Protein AF-A0A535QKM3-F1 (afdb_monomer_lite)

Sequence (111 aa):
MKFLFKGTVALVLGVVLLSTISASAATVNRQSNSRTSTTTTPINHLVVIFDENVSFDHYFGTYPFAQNPPGEPHFNASRNTPSVNGLNTALLMANPNLANPKRLDRSQALT

Foldseek 3Di:
DDDDDDDDDDDDDDPPPPPPPPPPPPPPPPPVPPPPPDDPDPDRDDDDDDDDDDDCQRVDQPPPDDPPDPPDDDGDDDPPDDDDPHQDPCQQPPNPDPDGDDDDDPVRDDD

pLDDT: mean 79.98, std 21.95, range [35.38, 98.31]

Radius of gyration: 39.58 Å; chains: 1; bounding box: 82×85×74 Å

Secondary structure (DSSP, 8-state):
---------------------------------------SSS----PPP---S--HHHHHTTTT-----TTSPP----TTPPP-S---HHHHHS-SSSS---PPPTT----

Structure (mmCIF, N/CA/C/O backbone):
data_AF-A0A535QKM3-F1
#
_entry.id   AF-A0A535QKM3-F1
#
loop_
_atom_site.group_PDB
_atom_site.id
_atom_site.type_symbol
_atom_site.label_atom_id
_atom_site.label_alt_id
_atom_site.label_comp_id
_atom_site.label_asym_id
_atom_site.label_entity_id
_atom_site.label_seq_id
_atom_site.pdbx_PDB_ins_code
_atom_site.Cartn_x
_atom_site.Cartn_y
_atom_site.Cartn_z
_atom_site.occupancy
_atom_site.B_iso_or_equiv
_atom_site.auth_seq_id
_atom_site.auth_comp_id
_atom_site.auth_asym_id
_atom_site.auth_atom_id
_atom_site.pdbx_PDB_model_num
ATOM 1 N N . MET A 1 1 ? -64.090 -76.687 51.677 1.00 41.00 1 MET A N 1
ATOM 2 C CA . MET A 1 1 ? -62.814 -77.322 51.278 1.00 41.00 1 MET A CA 1
ATOM 3 C C . MET A 1 1 ? -61.706 -76.300 51.551 1.00 41.00 1 MET A C 1
ATOM 5 O O . MET A 1 1 ? -61.497 -75.428 50.732 1.00 41.00 1 MET A O 1
ATOM 9 N N . LYS A 1 2 ? -61.248 -76.077 52.791 1.00 38.12 2 LYS A N 1
ATOM 10 C CA . LYS A 1 2 ? -60.189 -76.810 53.518 1.00 38.12 2 LYS A CA 1
ATOM 11 C C . LYS A 1 2 ? -59.067 -77.324 52.610 1.00 38.12 2 LYS A C 1
ATOM 13 O O . LYS A 1 2 ? -59.138 -78.475 52.213 1.00 38.12 2 LYS A O 1
ATOM 18 N N . PHE A 1 3 ? -58.036 -76.506 52.393 1.00 39.12 3 PHE A N 1
ATOM 19 C CA . PHE A 1 3 ? -56.657 -76.988 52.317 1.00 39.12 3 PHE A CA 1
ATOM 20 C C . PHE A 1 3 ? -55.729 -76.032 53.068 1.00 39.12 3 PHE A C 1
ATOM 22 O O . PHE A 1 3 ? -55.694 -74.829 52.838 1.00 39.12 3 PHE A O 1
ATOM 29 N N . LEU A 1 4 ? -55.062 -76.635 54.041 1.00 46.50 4 LEU A N 1
ATOM 30 C CA . LEU A 1 4 ? -54.121 -76.104 55.003 1.00 46.50 4 LEU A CA 1
ATOM 31 C C . LEU A 1 4 ? -52.754 -76.629 54.560 1.00 46.50 4 LEU A C 1
ATOM 33 O O . LEU A 1 4 ? -52.591 -77.844 54.527 1.00 46.50 4 LEU A O 1
ATOM 37 N N . PHE A 1 5 ? -51.783 -75.765 54.273 1.00 41.16 5 PHE A N 1
ATOM 38 C CA . PHE A 1 5 ? -50.370 -76.147 54.299 1.00 41.16 5 PHE A CA 1
ATOM 39 C C . PHE A 1 5 ? -49.549 -75.011 54.908 1.00 41.16 5 PHE A C 1
ATOM 41 O O . PHE A 1 5 ? -49.421 -73.926 54.350 1.00 41.16 5 PHE A O 1
ATOM 48 N N . LYS A 1 6 ? -49.041 -75.283 56.112 1.00 38.16 6 LYS A N 1
ATOM 49 C CA . LYS A 1 6 ? -47.979 -74.527 56.773 1.00 38.16 6 LYS A CA 1
ATOM 50 C C . LYS A 1 6 ? -46.656 -74.913 56.109 1.00 38.16 6 LYS A C 1
ATOM 52 O O . LYS A 1 6 ? -46.394 -76.102 55.953 1.00 38.16 6 LYS A O 1
ATOM 57 N N . GLY A 1 7 ? -45.827 -73.928 55.787 1.00 35.38 7 GLY A N 1
ATOM 58 C CA . GLY A 1 7 ? -44.462 -74.136 55.311 1.00 35.38 7 GLY A CA 1
ATOM 59 C C . GLY A 1 7 ? -43.624 -72.887 55.554 1.00 35.38 7 GLY A C 1
ATOM 60 O O . GLY A 1 7 ? -43.561 -72.005 54.709 1.00 35.38 7 GLY A O 1
ATOM 61 N N . THR A 1 8 ? -43.037 -72.786 56.743 1.00 45.03 8 THR A N 1
ATOM 62 C CA . THR A 1 8 ? -41.884 -71.918 57.027 1.00 45.03 8 THR A CA 1
ATOM 63 C C . THR A 1 8 ? -40.602 -72.607 56.535 1.00 45.03 8 THR A C 1
ATOM 65 O O . THR A 1 8 ? -40.618 -73.831 56.430 1.00 45.03 8 THR A O 1
ATOM 68 N N . VAL A 1 9 ? -39.515 -71.828 56.343 1.00 38.41 9 VAL A N 1
ATOM 69 C CA . VAL A 1 9 ? -38.105 -72.159 55.951 1.00 38.41 9 VAL A CA 1
ATOM 70 C C . VAL A 1 9 ? -37.808 -71.596 54.542 1.00 38.41 9 VAL A C 1
ATOM 72 O O . VAL A 1 9 ? -38.537 -71.898 53.613 1.00 38.41 9 VAL A O 1
ATOM 75 N N . ALA A 1 10 ? -36.794 -70.772 54.256 1.00 39.00 10 ALA A N 1
ATOM 76 C CA . ALA A 1 10 ? -35.735 -70.154 55.044 1.00 39.00 10 ALA A CA 1
ATOM 77 C C . ALA A 1 10 ? -35.202 -68.886 54.338 1.00 39.00 10 ALA A C 1
ATOM 79 O O . ALA A 1 10 ? -35.198 -68.774 53.117 1.00 39.00 10 ALA A O 1
ATOM 80 N N . LEU A 1 11 ? -34.744 -67.964 55.183 1.00 39.84 11 LEU A N 1
ATOM 81 C CA . LEU A 1 11 ? -33.669 -66.981 55.038 1.00 39.84 11 LEU A CA 1
ATOM 82 C C . LEU A 1 11 ? -32.816 -67.034 53.748 1.00 39.84 11 LEU A C 1
ATOM 84 O O . LEU A 1 11 ? -31.987 -67.925 53.594 1.00 39.84 11 LEU A O 1
ATOM 88 N N . VAL A 1 12 ? -32.886 -65.976 52.932 1.00 45.94 12 VAL A N 1
ATOM 89 C CA . VAL A 1 12 ? -31.714 -65.450 52.212 1.00 45.94 12 VAL A CA 1
ATOM 90 C C . VAL A 1 12 ? -31.688 -63.934 52.389 1.00 45.94 12 VAL A C 1
ATOM 92 O O . VAL A 1 12 ? -32.613 -63.222 52.001 1.00 45.94 12 VAL A O 1
ATOM 95 N N . LEU A 1 13 ? -30.623 -63.469 53.039 1.00 45.94 13 LEU A N 1
ATOM 96 C CA . LEU A 1 13 ? -30.266 -62.068 53.199 1.00 45.94 13 LEU A CA 1
ATOM 97 C C . LEU A 1 13 ? -30.101 -61.401 51.830 1.00 45.94 13 LEU A C 1
ATOM 99 O O . LEU A 1 13 ? -29.250 -61.795 51.040 1.00 45.94 13 LEU A O 1
ATOM 103 N N . GLY A 1 14 ? -30.863 -60.341 51.598 1.00 37.88 14 GLY A N 1
ATOM 104 C CA . GLY A 1 14 ? -30.664 -59.424 50.484 1.00 37.88 14 GLY A CA 1
ATOM 105 C C . GLY A 1 14 ? -30.993 -58.021 50.952 1.00 37.88 14 GLY A C 1
ATOM 106 O O . GLY A 1 14 ? -32.076 -57.513 50.685 1.00 37.88 14 GLY A O 1
ATOM 107 N N . VAL A 1 15 ? -30.088 -57.421 51.727 1.00 46.19 15 VAL A N 1
ATOM 108 C CA . VAL A 1 15 ? -30.164 -56.009 52.111 1.00 46.19 15 VAL A CA 1
ATOM 109 C C . VAL A 1 15 ? -30.016 -55.187 50.830 1.00 46.19 15 VAL A C 1
ATOM 111 O O . VAL A 1 15 ? -28.907 -54.920 50.378 1.00 46.19 15 VAL A O 1
ATOM 114 N N . VAL A 1 16 ? -31.133 -54.804 50.215 1.00 44.22 16 VAL A N 1
ATOM 115 C CA . VAL A 1 16 ? -31.128 -53.778 49.171 1.00 44.22 16 VAL A CA 1
ATOM 116 C C . VAL A 1 16 ? -31.096 -52.439 49.895 1.00 44.22 16 VAL A C 1
ATOM 118 O O . VAL A 1 16 ? -32.119 -51.914 50.331 1.00 44.22 16 VAL A O 1
ATOM 121 N N . LEU A 1 17 ? -29.878 -51.937 50.102 1.00 46.19 17 LEU A N 1
ATOM 122 C CA . LEU A 1 17 ? -29.621 -50.585 50.580 1.00 46.19 17 LEU A CA 1
ATOM 123 C C . LEU A 1 17 ? -30.276 -49.596 49.611 1.00 46.19 17 LEU A C 1
ATOM 125 O O . LEU A 1 17 ? -29.844 -49.435 48.472 1.00 46.19 17 LEU A O 1
ATOM 129 N N . LEU A 1 18 ? -31.333 -48.947 50.087 1.00 47.31 18 LEU A N 1
ATOM 130 C CA . LEU A 1 18 ? -31.994 -47.826 49.442 1.00 47.31 18 LEU A CA 1
ATOM 131 C C . LEU A 1 18 ? -31.032 -46.625 49.455 1.00 47.31 18 LEU A C 1
ATOM 133 O O . LEU A 1 18 ? -30.993 -45.854 50.410 1.00 47.31 18 LEU A O 1
ATOM 137 N N . SER A 1 19 ? -30.203 -46.487 48.422 1.00 52.62 19 SER A N 1
ATOM 138 C CA . SER A 1 19 ? -29.322 -45.334 48.239 1.00 52.62 19 SER A CA 1
ATOM 139 C C . SER A 1 19 ? -30.122 -44.151 47.692 1.00 52.62 19 SER A C 1
ATOM 141 O O . SER A 1 19 ? -30.195 -43.905 46.491 1.00 52.62 19 SER A O 1
ATOM 143 N N . THR A 1 20 ? -30.738 -43.383 48.590 1.00 53.28 20 THR A N 1
ATOM 144 C CA . THR A 1 20 ? -31.241 -42.044 48.268 1.00 53.28 20 THR A CA 1
ATOM 145 C C . THR A 1 20 ? -30.048 -41.133 47.977 1.00 53.28 20 THR A C 1
ATOM 147 O O . THR A 1 20 ? -29.402 -40.624 48.893 1.00 53.28 20 THR A O 1
ATOM 150 N N . ILE A 1 21 ? -29.722 -40.946 46.698 1.00 57.34 21 ILE A N 1
ATOM 151 C CA . ILE A 1 21 ? -28.751 -39.940 46.263 1.00 57.34 21 ILE A CA 1
ATOM 152 C C . ILE A 1 21 ? -29.426 -38.575 46.432 1.00 57.34 21 ILE A C 1
ATOM 154 O O . ILE A 1 21 ? -30.186 -38.135 45.572 1.00 57.34 21 ILE A O 1
ATOM 158 N N . SER A 1 22 ? -29.173 -37.906 47.556 1.00 56.28 22 SER A N 1
ATOM 159 C CA . SER A 1 22 ? -29.442 -36.473 47.677 1.00 56.28 22 SER A CA 1
ATOM 160 C C . SER A 1 22 ? -28.522 -35.742 46.705 1.00 56.28 22 SER A C 1
ATOM 162 O O . SER A 1 22 ? -27.327 -35.595 46.953 1.00 56.28 22 SER A O 1
ATOM 164 N N . ALA A 1 23 ? -29.070 -35.317 45.570 1.00 57.19 23 ALA A N 1
ATOM 165 C CA . ALA A 1 23 ? -28.382 -34.428 44.652 1.00 57.19 23 ALA A CA 1
ATOM 166 C C . ALA A 1 23 ? -28.271 -33.045 45.306 1.00 57.19 23 ALA A C 1
ATOM 168 O O . ALA A 1 23 ? -29.224 -32.267 45.327 1.00 57.19 23 ALA A O 1
ATOM 169 N N . SER A 1 24 ? -27.104 -32.738 45.865 1.00 62.03 24 SER A N 1
ATOM 170 C CA . SER A 1 24 ? -26.749 -31.382 46.269 1.00 62.03 24 SER A CA 1
ATOM 171 C C . SER A 1 24 ? -26.678 -30.523 45.008 1.00 62.03 24 SER A C 1
ATOM 173 O O . SER A 1 24 ? -25.706 -30.596 44.256 1.00 62.03 24 SER A O 1
ATOM 175 N N . ALA A 1 25 ? -27.708 -29.723 44.739 1.00 62.03 25 ALA A N 1
ATOM 176 C CA . ALA A 1 25 ? -27.619 -28.684 43.726 1.00 62.03 25 ALA A CA 1
ATOM 177 C C . ALA A 1 25 ? -26.566 -27.669 44.194 1.00 62.03 25 ALA A C 1
ATOM 179 O O . ALA A 1 25 ? -26.815 -26.859 45.086 1.00 62.03 25 ALA A O 1
ATOM 180 N N . ALA A 1 26 ? -25.358 -27.744 43.636 1.00 63.03 26 ALA A N 1
ATOM 181 C CA . ALA A 1 26 ? -24.357 -26.711 43.828 1.00 63.03 26 ALA A CA 1
ATOM 182 C C . ALA A 1 26 ? -24.867 -25.437 43.144 1.00 63.03 26 ALA A C 1
ATOM 184 O O . ALA A 1 26 ? -24.838 -25.317 41.918 1.00 63.03 26 ALA A O 1
ATOM 185 N N . THR A 1 27 ? -25.374 -24.491 43.932 1.00 59.19 27 THR A N 1
ATOM 186 C CA . THR A 1 27 ? -25.693 -23.146 43.456 1.00 59.19 27 THR A CA 1
ATOM 187 C C . THR A 1 27 ? -24.391 -22.489 43.015 1.00 59.19 27 THR A C 1
ATOM 189 O O . THR A 1 27 ? -23.620 -21.988 43.831 1.00 59.19 27 THR A O 1
ATOM 192 N N . VAL A 1 28 ? -24.112 -22.516 41.712 1.00 64.00 28 VAL A N 1
ATOM 193 C CA . VAL A 1 28 ? -23.028 -21.731 41.124 1.00 64.00 28 VAL A CA 1
ATOM 194 C C . VAL A 1 28 ? -23.414 -20.267 41.296 1.00 64.00 28 VAL A C 1
ATOM 196 O O . VAL A 1 28 ? -24.257 -19.749 40.563 1.00 64.00 28 VAL A O 1
ATOM 199 N N . ASN A 1 29 ? -22.811 -19.597 42.278 1.00 60.34 29 ASN A N 1
ATOM 200 C CA . ASN A 1 29 ? -22.872 -18.149 42.388 1.00 60.34 29 ASN A CA 1
ATOM 201 C C . ASN A 1 29 ? -22.112 -17.575 41.187 1.00 60.34 29 ASN A C 1
ATOM 203 O O . ASN A 1 29 ? -20.896 -17.381 41.231 1.00 60.34 29 ASN A O 1
ATOM 207 N N . ARG A 1 30 ? -22.815 -17.365 40.069 1.00 58.84 30 ARG A N 1
ATOM 208 C CA . ARG A 1 30 ? -22.314 -16.528 38.983 1.00 58.84 30 ARG A CA 1
ATOM 209 C C . ARG A 1 30 ? -22.271 -15.121 39.545 1.00 58.84 30 ARG A C 1
ATOM 211 O O . ARG A 1 30 ? -23.236 -14.373 39.422 1.00 58.84 30 ARG A O 1
ATOM 218 N N . GLN A 1 31 ? -21.153 -14.785 40.181 1.00 55.41 31 GLN A N 1
ATOM 219 C CA . GLN A 1 31 ? -20.763 -13.412 40.428 1.00 55.41 31 GLN A CA 1
ATOM 220 C C . GLN A 1 31 ? -20.760 -12.753 39.049 1.00 55.41 31 GLN A C 1
ATOM 222 O O . GLN A 1 31 ? -19.801 -12.889 38.288 1.00 55.41 31 GLN A O 1
ATOM 227 N N . SER A 1 32 ? -21.886 -12.137 38.680 1.00 56.38 32 SER A N 1
ATOM 228 C CA . SER A 1 32 ? -21.987 -11.292 37.504 1.00 56.38 32 SER A CA 1
ATOM 229 C C . SER A 1 32 ? -21.095 -10.111 37.807 1.00 56.38 32 SER A C 1
ATOM 231 O O . SER A 1 32 ? -21.489 -9.110 38.400 1.00 56.38 32 SER A O 1
ATOM 233 N N . ASN A 1 33 ? -19.826 -10.291 37.484 1.00 55.84 33 ASN A N 1
ATOM 234 C CA . ASN A 1 33 ? -18.817 -9.273 37.540 1.00 55.84 33 ASN A CA 1
ATOM 235 C C . ASN A 1 33 ? -19.050 -8.389 36.316 1.00 55.84 33 ASN A C 1
ATOM 237 O O . ASN A 1 33 ? -18.225 -8.322 35.411 1.00 55.84 33 ASN A O 1
ATOM 241 N N . SER A 1 34 ? -20.222 -7.753 36.271 1.00 59.97 34 SER A N 1
ATOM 242 C CA . SER A 1 34 ? -20.543 -6.671 35.356 1.00 59.97 34 SER A CA 1
ATOM 243 C C . SER A 1 34 ? -19.739 -5.451 35.795 1.00 59.97 34 SER A C 1
ATOM 245 O O . SER A 1 34 ? -20.278 -4.427 36.206 1.00 59.97 34 SER A O 1
ATOM 247 N N . ARG A 1 35 ? -18.410 -5.565 35.737 1.00 62.28 35 ARG A N 1
ATOM 248 C CA . ARG A 1 35 ? -17.555 -4.399 35.606 1.00 62.28 35 ARG A CA 1
ATOM 249 C C . ARG A 1 35 ? -17.746 -3.956 34.169 1.00 62.28 35 ARG A C 1
ATOM 251 O O . ARG A 1 35 ? -17.029 -4.401 33.281 1.00 62.28 35 ARG A O 1
ATOM 258 N N . THR A 1 36 ? -18.755 -3.130 33.934 1.00 65.44 36 THR A N 1
ATOM 259 C CA . THR A 1 36 ? -18.764 -2.266 32.760 1.00 65.44 36 THR A CA 1
ATOM 260 C C . THR A 1 36 ? -17.510 -1.410 32.867 1.00 65.44 36 THR A C 1
ATOM 262 O O . THR A 1 36 ? -17.481 -0.435 33.618 1.00 65.44 36 THR A O 1
ATOM 265 N N . SER A 1 37 ? -16.426 -1.838 32.219 1.00 71.44 37 SER A N 1
ATOM 266 C CA . SER A 1 37 ? -15.228 -1.021 32.094 1.00 71.44 37 SER A CA 1
ATOM 267 C C . SER A 1 37 ? -15.616 0.191 31.265 1.00 71.44 37 SER A C 1
ATOM 269 O O . SER A 1 37 ? -15.969 0.052 30.097 1.00 71.44 37 SER A O 1
ATOM 271 N N . THR A 1 38 ? -15.602 1.372 31.868 1.00 88.50 38 THR A N 1
ATOM 272 C CA . THR A 1 38 ? -15.838 2.611 31.133 1.00 88.50 38 THR A CA 1
ATOM 273 C C . THR A 1 38 ? -14.652 2.850 30.207 1.00 88.50 38 THR A C 1
ATOM 275 O O . THR A 1 38 ? -13.524 3.007 30.673 1.00 88.50 38 THR A O 1
ATOM 278 N N . THR A 1 39 ? -14.893 2.849 28.902 1.00 94.62 39 THR A N 1
ATOM 279 C CA . THR A 1 39 ? -13.889 3.123 27.873 1.00 94.62 39 THR A CA 1
ATOM 280 C C . THR A 1 39 ? -13.964 4.588 27.444 1.00 94.62 39 THR A C 1
ATOM 282 O O . THR A 1 39 ? -15.042 5.178 27.407 1.00 94.62 39 THR A O 1
ATOM 285 N N . THR A 1 40 ? -12.825 5.199 27.099 1.00 96.25 40 THR A N 1
ATOM 286 C CA . THR A 1 40 ? -12.788 6.585 26.580 1.00 96.25 40 THR A CA 1
ATOM 287 C C . THR A 1 40 ? -13.501 6.715 25.232 1.00 96.25 40 THR A C 1
ATOM 289 O O . THR A 1 40 ? -14.005 7.777 24.883 1.00 96.25 40 THR A O 1
ATOM 292 N N . THR A 1 41 ? -13.546 5.626 24.465 1.00 95.19 41 THR A N 1
ATOM 293 C CA . THR A 1 41 ? -14.298 5.527 23.210 1.00 95.19 41 THR A CA 1
ATOM 294 C C . THR A 1 41 ? -15.461 4.547 23.380 1.00 95.19 41 THR A C 1
ATOM 296 O O . THR A 1 41 ? -15.441 3.749 24.314 1.00 95.19 41 THR A O 1
ATOM 299 N N . PRO A 1 42 ? -16.446 4.508 22.469 1.00 95.69 42 PRO A N 1
ATOM 300 C CA . PRO A 1 42 ? -17.492 3.479 22.488 1.00 95.69 42 PRO A CA 1
ATOM 301 C C . PRO A 1 42 ? -17.001 2.029 22.263 1.00 95.69 42 PRO A C 1
ATOM 303 O O . PRO A 1 42 ? -17.802 1.096 22.323 1.00 95.69 42 PRO A O 1
ATOM 306 N N . ILE A 1 43 ? -15.711 1.815 21.967 1.00 94.81 43 ILE A N 1
ATOM 307 C CA . ILE A 1 43 ? -15.140 0.492 21.677 1.00 94.81 43 ILE A CA 1
ATOM 308 C C . ILE A 1 43 ? -14.870 -0.250 22.993 1.00 94.81 43 ILE A C 1
ATOM 310 O O . ILE A 1 43 ? -13.964 0.117 23.734 1.00 94.81 43 ILE A O 1
ATOM 314 N N . ASN A 1 44 ? -15.630 -1.322 23.249 1.00 93.69 44 ASN A N 1
ATOM 315 C CA . ASN A 1 44 ? -15.532 -2.133 24.473 1.00 93.69 44 ASN A CA 1
ATOM 316 C C . ASN A 1 44 ? -14.595 -3.348 24.338 1.00 93.69 44 ASN A C 1
ATOM 318 O O . ASN A 1 44 ? -14.036 -3.820 25.327 1.00 93.69 44 ASN A O 1
ATOM 322 N N . HIS A 1 45 ? -14.423 -3.866 23.119 1.00 94.50 45 HIS A N 1
ATOM 323 C CA . HIS A 1 45 ? -13.606 -5.045 22.833 1.00 94.50 45 HIS A CA 1
ATOM 324 C C . HIS A 1 45 ? -12.749 -4.774 21.599 1.00 94.50 45 HIS A C 1
ATOM 326 O O . HIS A 1 45 ? -13.278 -4.434 20.542 1.00 94.50 45 HIS A O 1
ATOM 332 N N . LEU A 1 46 ? -11.435 -4.931 21.736 1.00 94.75 46 LEU A N 1
ATOM 333 C CA . LEU A 1 46 ? -10.479 -4.809 20.641 1.00 94.75 46 LEU A CA 1
ATOM 334 C C . LEU A 1 46 ? -9.883 -6.187 20.358 1.00 94.75 46 LEU A C 1
ATOM 336 O O . LEU A 1 46 ? -9.297 -6.800 21.248 1.00 94.75 46 LEU A O 1
ATOM 340 N N . VAL A 1 47 ? -10.023 -6.655 19.118 1.00 97.50 47 VAL A N 1
ATOM 341 C CA . VAL A 1 47 ? -9.315 -7.837 18.615 1.00 97.50 47 VAL A CA 1
ATOM 342 C C . VAL A 1 47 ? -8.168 -7.341 17.747 1.00 97.50 47 VAL A C 1
ATOM 344 O O . VAL A 1 47 ? -8.399 -6.648 16.759 1.00 97.50 47 VAL A O 1
ATOM 347 N N . VAL A 1 48 ? -6.938 -7.674 18.127 1.00 96.88 48 VAL A N 1
ATOM 348 C CA . VAL A 1 48 ? -5.739 -7.325 17.358 1.00 96.88 48 VAL A CA 1
ATOM 349 C C . VAL A 1 48 ? -5.325 -8.543 16.543 1.00 96.88 48 VAL A C 1
ATOM 351 O O . VAL A 1 48 ? -5.007 -9.584 17.112 1.00 96.88 48 VAL A O 1
ATOM 354 N N . ILE A 1 49 ? -5.343 -8.407 15.217 1.00 96.12 49 ILE A N 1
ATOM 355 C CA . ILE A 1 49 ? -4.773 -9.387 14.288 1.00 96.12 49 ILE A CA 1
ATOM 356 C C . ILE A 1 49 ? -3.374 -8.890 13.942 1.00 96.12 49 ILE A C 1
ATOM 358 O O . ILE A 1 49 ? -3.229 -7.780 13.429 1.00 96.12 49 ILE A O 1
ATOM 362 N N . PHE A 1 50 ? -2.361 -9.681 14.277 1.00 94.88 50 PHE A N 1
ATOM 363 C CA . PHE A 1 50 ? -0.964 -9.325 14.068 1.00 94.88 50 PHE A CA 1
ATOM 364 C C . PHE A 1 50 ? -0.402 -10.158 12.919 1.00 94.88 50 PHE A C 1
ATOM 366 O O . PHE A 1 50 ? -0.244 -11.367 13.061 1.00 94.88 50 PHE A O 1
ATOM 373 N N . ASP A 1 51 ? -0.184 -9.503 11.782 1.00 91.88 51 ASP A N 1
ATOM 374 C CA . ASP A 1 51 ? 0.444 -10.091 10.599 1.00 91.88 51 ASP A CA 1
ATOM 375 C C . ASP A 1 51 ? 1.940 -9.751 10.589 1.00 91.88 51 ASP A C 1
ATOM 377 O O . ASP A 1 51 ? 2.360 -8.744 11.170 1.00 91.88 51 ASP A O 1
ATOM 381 N N . GLU A 1 52 ? 2.748 -10.588 9.951 1.00 92.62 52 GLU A N 1
ATOM 382 C CA . GLU A 1 52 ? 4.203 -10.542 10.072 1.00 92.62 52 GLU A CA 1
ATOM 383 C C . GLU A 1 52 ? 4.885 -10.248 8.730 1.00 92.62 52 GLU A C 1
ATOM 385 O O . GLU A 1 52 ? 4.418 -10.624 7.661 1.00 92.62 52 GLU A O 1
ATOM 390 N N . ASN A 1 53 ? 6.033 -9.567 8.791 1.00 92.50 53 ASN A N 1
ATOM 391 C CA . ASN A 1 53 ? 7.015 -9.471 7.701 1.00 92.50 53 ASN A CA 1
ATOM 392 C C . ASN A 1 53 ? 6.561 -8.859 6.354 1.00 92.50 53 ASN A C 1
ATOM 394 O O . ASN A 1 53 ? 7.304 -8.957 5.377 1.00 92.50 53 ASN A O 1
ATOM 398 N N . VAL A 1 54 ? 5.431 -8.147 6.285 1.00 92.50 54 VAL A N 1
ATOM 399 C CA . VAL A 1 54 ? 4.975 -7.472 5.053 1.00 92.50 54 VAL A CA 1
ATOM 400 C C . VAL A 1 54 ? 4.928 -5.951 5.221 1.00 92.50 54 VAL A C 1
ATOM 402 O O . VAL A 1 54 ? 4.327 -5.421 6.153 1.00 92.50 54 VAL A O 1
ATOM 405 N N . SER A 1 55 ? 5.572 -5.219 4.305 1.00 94.56 55 SER A N 1
ATOM 406 C CA . SER A 1 55 ? 5.530 -3.752 4.288 1.00 94.56 55 SER A CA 1
ATOM 407 C C . SER A 1 55 ? 4.226 -3.225 3.682 1.00 94.56 55 SER A C 1
ATOM 409 O O . SER A 1 55 ? 3.564 -3.903 2.895 1.00 94.56 55 SER A O 1
ATOM 411 N N . PHE A 1 56 ? 3.886 -1.968 3.981 1.00 97.19 56 PHE A N 1
ATOM 412 C CA . PHE A 1 56 ? 2.699 -1.325 3.411 1.00 97.19 56 PHE A CA 1
ATOM 413 C C . PHE A 1 56 ? 2.696 -1.348 1.875 1.00 97.19 56 PHE A C 1
ATOM 415 O O . PHE A 1 56 ? 1.703 -1.755 1.279 1.00 97.19 56 PHE A O 1
ATOM 422 N N . ASP A 1 57 ? 3.805 -0.974 1.227 1.00 96.75 57 ASP A N 1
ATOM 423 C CA . ASP A 1 57 ? 3.884 -0.926 -0.239 1.00 96.75 57 ASP A CA 1
ATOM 424 C C . ASP A 1 57 ? 3.761 -2.306 -0.898 1.00 96.75 57 ASP A C 1
ATOM 426 O O . ASP A 1 57 ? 3.319 -2.394 -2.044 1.00 96.75 57 ASP A O 1
ATOM 430 N N . HIS A 1 58 ? 4.091 -3.388 -0.184 1.00 95.44 58 HIS A N 1
ATOM 431 C CA . HIS A 1 58 ? 3.917 -4.746 -0.698 1.00 95.44 58 HIS A CA 1
ATOM 432 C C . HIS A 1 58 ? 2.424 -5.078 -0.874 1.00 95.44 58 HIS A C 1
ATOM 434 O O . HIS A 1 58 ? 2.031 -5.563 -1.932 1.00 95.44 58 HIS A O 1
ATOM 440 N N . TYR A 1 59 ? 1.573 -4.778 0.113 1.00 95.12 59 TYR A N 1
ATOM 441 C CA . TYR A 1 59 ? 0.129 -5.056 0.025 1.00 95.12 59 TYR A CA 1
ATOM 442 C C . TYR A 1 59 ? -0.685 -3.941 -0.629 1.00 95.12 59 TYR A C 1
ATOM 444 O O . TYR A 1 59 ? -1.617 -4.217 -1.383 1.00 95.12 59 TYR A O 1
ATOM 452 N N . PHE A 1 60 ? -0.342 -2.685 -0.364 1.00 97.62 60 PHE A N 1
ATOM 453 C CA . PHE A 1 60 ? -1.165 -1.530 -0.715 1.00 97.62 60 PHE A CA 1
ATOM 454 C C . PHE A 1 60 ? -0.456 -0.522 -1.618 1.00 97.62 60 PHE A C 1
ATOM 456 O O . PHE A 1 60 ? -1.058 0.488 -1.970 1.00 97.62 60 PHE A O 1
ATOM 463 N N . GLY A 1 61 ? 0.776 -0.786 -2.064 1.00 97.56 61 GLY A N 1
ATOM 464 C CA . GLY A 1 61 ? 1.548 0.171 -2.863 1.00 97.56 61 GLY A CA 1
ATOM 465 C C . GLY A 1 61 ? 0.868 0.573 -4.174 1.00 97.56 61 GLY A C 1
ATOM 466 O O . GLY A 1 61 ? 1.010 1.708 -4.611 1.00 97.56 61 GLY A O 1
ATOM 467 N N . THR A 1 62 ? 0.083 -0.322 -4.780 1.00 97.25 62 THR A N 1
ATOM 468 C CA . THR A 1 62 ? -0.704 -0.029 -5.995 1.00 97.25 62 THR A CA 1
ATOM 469 C C . THR A 1 62 ? -2.191 0.193 -5.718 1.00 97.25 62 THR A C 1
ATOM 471 O O . THR A 1 62 ? -2.950 0.449 -6.651 1.00 97.25 62 THR A O 1
ATOM 474 N N . TYR A 1 63 ? -2.635 0.138 -4.457 1.00 97.69 63 TYR A N 1
ATOM 475 C CA . TYR A 1 63 ? -4.036 0.361 -4.107 1.00 97.69 63 TYR A CA 1
ATOM 476 C C . TYR A 1 63 ? -4.490 1.772 -4.539 1.00 97.69 63 TYR A C 1
ATOM 478 O O . TYR A 1 63 ? -3.771 2.744 -4.298 1.00 97.69 63 TYR A O 1
ATOM 486 N N . PRO A 1 64 ? -5.688 1.929 -5.138 1.00 97.38 64 PRO A N 1
ATOM 487 C CA . PRO A 1 64 ? -6.731 0.921 -5.352 1.00 97.38 64 PRO A CA 1
ATOM 488 C C . PRO A 1 64 ? -6.762 0.353 -6.788 1.00 97.38 64 PRO A C 1
ATOM 490 O O . PRO A 1 64 ? -7.827 0.017 -7.304 1.00 97.38 64 PRO A O 1
ATOM 493 N N . PHE A 1 65 ? -5.625 0.277 -7.476 1.00 96.88 65 PHE A N 1
ATOM 494 C CA . PHE A 1 65 ? -5.547 -0.177 -8.864 1.00 96.88 65 PHE A CA 1
ATOM 495 C C . PHE A 1 65 ? -5.058 -1.626 -8.947 1.00 96.88 65 PHE A C 1
ATOM 497 O O . PHE A 1 65 ? -3.969 -1.956 -8.489 1.00 96.88 65 PHE A O 1
ATOM 504 N N . ALA A 1 66 ? -5.854 -2.493 -9.574 1.00 96.81 66 ALA A N 1
ATOM 505 C CA . ALA A 1 66 ? -5.517 -3.896 -9.798 1.00 96.81 66 ALA A CA 1
ATOM 506 C C . ALA A 1 66 ? -5.431 -4.208 -11.298 1.00 96.81 66 ALA A C 1
ATOM 508 O O . ALA A 1 66 ? -6.206 -3.682 -12.095 1.00 96.81 66 ALA A O 1
ATOM 509 N N . GLN A 1 67 ? -4.510 -5.100 -11.680 1.00 96.00 67 GLN A N 1
ATOM 510 C CA . GLN A 1 67 ? -4.346 -5.517 -13.079 1.00 96.00 67 GLN A CA 1
ATOM 511 C C . GLN A 1 67 ? -5.525 -6.363 -13.593 1.00 96.00 67 GLN A C 1
ATOM 513 O O . GLN A 1 67 ? -5.797 -6.345 -14.789 1.00 96.00 67 GLN A O 1
ATOM 518 N N . ASN A 1 68 ? -6.220 -7.086 -12.706 1.00 96.81 68 ASN A N 1
ATOM 519 C CA . ASN A 1 68 ? -7.369 -7.943 -13.032 1.00 96.81 68 ASN A CA 1
ATOM 520 C C . ASN A 1 68 ? -7.128 -8.915 -14.212 1.00 96.81 68 ASN A C 1
ATOM 522 O O . ASN A 1 68 ? -7.912 -8.920 -15.166 1.00 96.81 68 ASN A O 1
ATOM 526 N N . PRO A 1 69 ? -6.044 -9.718 -14.199 1.00 95.56 69 PRO A N 1
ATOM 527 C CA . PRO A 1 69 ? -5.810 -10.686 -15.264 1.00 95.56 69 PRO A CA 1
ATOM 528 C C . PRO A 1 69 ? -6.896 -11.785 -15.270 1.00 95.56 69 PRO A C 1
ATOM 530 O O . PRO A 1 69 ? -7.498 -12.070 -14.232 1.00 95.56 69 PRO A O 1
ATOM 533 N N . PRO A 1 70 ? -7.157 -12.429 -16.421 1.00 95.62 70 PRO A N 1
ATOM 534 C CA . PRO A 1 70 ? -8.169 -13.479 -16.521 1.00 95.62 70 PRO A CA 1
ATOM 535 C C . PRO A 1 70 ? -7.919 -14.639 -15.548 1.00 95.62 70 PRO A C 1
ATOM 537 O O . PRO A 1 70 ? -6.796 -15.119 -15.423 1.00 95.62 70 PRO A O 1
ATOM 540 N N . GLY A 1 71 ? -8.980 -15.119 -14.894 1.00 94.50 71 GLY A N 1
ATOM 541 C CA . GLY A 1 71 ? -8.912 -16.250 -13.956 1.00 94.50 71 GLY A CA 1
ATOM 542 C C . GLY A 1 71 ? -8.498 -15.878 -12.527 1.00 94.50 71 GLY A C 1
ATOM 543 O O . GLY A 1 71 ? -8.522 -16.730 -11.644 1.00 94.50 71 GLY A O 1
ATOM 544 N N . GLU A 1 72 ? -8.177 -14.611 -12.271 1.00 95.25 72 GLU A N 1
ATOM 545 C CA . GLU A 1 72 ? -7.896 -14.084 -10.940 1.00 95.25 72 GLU A CA 1
ATOM 546 C C . GLU A 1 72 ? -9.100 -13.316 -10.365 1.00 95.25 72 GLU A C 1
ATOM 548 O O . GLU A 1 72 ? -9.815 -12.666 -11.123 1.00 95.25 72 GLU A O 1
ATOM 553 N N . PRO A 1 73 ? -9.331 -13.307 -9.035 1.00 96.44 73 PRO A N 1
ATOM 554 C CA . PRO A 1 73 ? -10.271 -12.380 -8.417 1.00 96.44 73 PRO A CA 1
ATOM 555 C C . PRO A 1 73 ? -10.066 -10.932 -8.867 1.00 96.44 73 PRO A C 1
ATOM 557 O O . PRO A 1 73 ? -8.967 -10.385 -8.743 1.00 96.44 73 PRO A O 1
ATOM 560 N N . HIS A 1 74 ? -11.147 -10.330 -9.360 1.00 97.19 74 HIS A N 1
ATOM 561 C CA . HIS A 1 74 ? -11.170 -8.954 -9.835 1.00 97.19 74 HIS A CA 1
ATOM 562 C C . HIS A 1 74 ? -11.383 -7.976 -8.678 1.00 97.19 74 HIS A C 1
ATOM 564 O O . HIS A 1 74 ? -12.203 -8.211 -7.790 1.00 97.19 74 HIS A O 1
ATOM 570 N N . PHE A 1 75 ? -10.711 -6.832 -8.752 1.00 97.94 75 PHE A N 1
ATOM 571 C CA . PHE A 1 75 ? -10.930 -5.693 -7.875 1.00 97.94 75 PHE A CA 1
ATOM 572 C C . PHE A 1 75 ? -11.218 -4.436 -8.697 1.00 97.94 75 PHE A C 1
ATOM 574 O O . PHE A 1 75 ? -10.465 -4.084 -9.605 1.00 97.94 75 PHE A O 1
ATOM 581 N N . ASN A 1 76 ? -12.303 -3.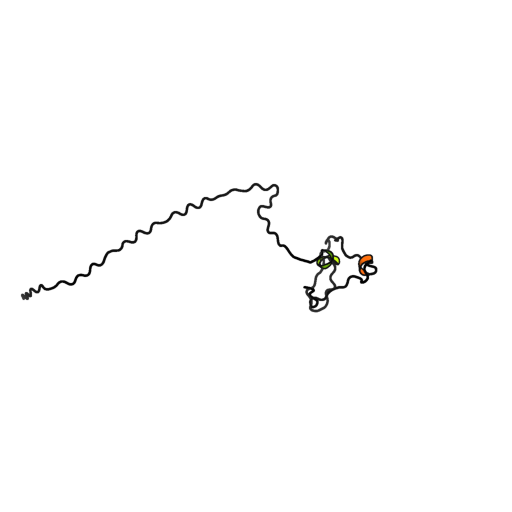744 -8.352 1.00 98.12 76 ASN A N 1
ATOM 582 C CA . ASN A 1 76 ? -12.645 -2.438 -8.904 1.00 98.12 76 ASN A CA 1
ATOM 583 C C . ASN A 1 76 ? -12.898 -1.469 -7.751 1.00 98.12 76 ASN A C 1
ATOM 585 O O . ASN A 1 76 ? -13.756 -1.715 -6.902 1.00 98.12 76 ASN A O 1
ATOM 589 N N . ALA A 1 77 ? -12.154 -0.366 -7.737 1.00 98.06 77 ALA A N 1
ATOM 590 C CA . ALA A 1 77 ? -12.317 0.676 -6.737 1.00 98.06 77 ALA A CA 1
ATOM 591 C C . ALA A 1 77 ? -13.708 1.326 -6.828 1.00 98.06 77 ALA A C 1
ATOM 593 O O . ALA A 1 77 ? -14.274 1.489 -7.911 1.00 98.06 77 ALA A O 1
ATOM 594 N N . SER A 1 78 ? -14.248 1.747 -5.685 1.00 98.31 78 SER A N 1
ATOM 595 C CA . SER A 1 78 ? -15.462 2.565 -5.655 1.00 98.31 78 SER A CA 1
ATOM 596 C C . SER A 1 78 ? -15.154 4.003 -6.088 1.00 98.31 78 SER A C 1
ATOM 598 O O . SER A 1 78 ? -14.027 4.476 -5.959 1.00 98.31 78 SER A O 1
ATOM 600 N N . ARG A 1 79 ? -16.171 4.738 -6.564 1.00 96.00 79 ARG A N 1
ATOM 601 C CA . ARG A 1 79 ? -16.018 6.083 -7.166 1.00 96.00 79 ARG A CA 1
ATOM 602 C C . ARG A 1 79 ? -15.276 7.106 -6.286 1.00 96.00 79 ARG A C 1
ATOM 604 O O . ARG A 1 79 ? -14.669 8.018 -6.826 1.00 96.00 79 ARG A O 1
ATOM 611 N N . ASN A 1 80 ? -15.305 6.945 -4.965 1.00 97.00 80 ASN A N 1
ATOM 612 C CA . ASN A 1 80 ? -14.698 7.871 -4.003 1.00 97.00 80 ASN A CA 1
ATOM 613 C C . ASN A 1 80 ? -13.633 7.192 -3.132 1.00 97.00 80 ASN A C 1
ATOM 615 O O . ASN A 1 80 ? -13.419 7.600 -1.991 1.00 97.00 80 ASN A O 1
ATOM 619 N N . THR A 1 81 ? -13.012 6.117 -3.624 1.00 97.88 81 THR A N 1
ATOM 620 C CA . THR A 1 81 ? -11.928 5.463 -2.894 1.00 97.88 81 THR A CA 1
ATOM 621 C C . THR A 1 81 ? -10.757 6.443 -2.717 1.00 97.88 81 THR A C 1
ATOM 623 O O . THR A 1 81 ? -10.247 6.947 -3.719 1.00 97.88 81 THR A O 1
ATOM 626 N N . PRO A 1 82 ? -10.319 6.727 -1.473 1.00 97.12 82 PRO A N 1
ATOM 627 C CA . PRO A 1 82 ? -9.186 7.614 -1.231 1.00 97.12 82 PRO A CA 1
ATOM 628 C C . PRO A 1 82 ? -7.879 7.053 -1.794 1.00 97.12 82 PRO A C 1
ATOM 630 O O . PRO A 1 82 ? -7.686 5.837 -1.859 1.00 97.12 82 PRO A O 1
ATOM 633 N N . SER A 1 83 ? -6.958 7.949 -2.143 1.00 95.44 83 SER A N 1
ATOM 634 C CA . SER A 1 83 ? -5.581 7.587 -2.479 1.00 95.44 83 SER A CA 1
ATOM 635 C C . SER A 1 83 ? -4.770 7.250 -1.227 1.00 95.44 83 SER A C 1
ATOM 637 O O . SER A 1 83 ? -5.012 7.805 -0.154 1.00 95.44 83 SER A O 1
ATOM 639 N N . VAL A 1 84 ? -3.749 6.414 -1.393 1.00 97.25 84 VAL A N 1
ATOM 640 C CA . VAL A 1 84 ? -2.740 6.128 -0.365 1.00 97.25 84 VAL A CA 1
ATOM 641 C C . VAL A 1 84 ? -1.403 6.763 -0.736 1.00 97.25 84 VAL A C 1
ATOM 643 O O . VAL A 1 84 ? -1.154 7.077 -1.900 1.00 97.25 84 VAL A O 1
ATOM 646 N N . ASN A 1 85 ? -0.522 6.931 0.248 1.00 97.94 85 ASN A N 1
ATOM 647 C CA . ASN A 1 85 ? 0.878 7.249 -0.013 1.00 97.94 85 ASN A CA 1
ATOM 648 C C . ASN A 1 85 ? 1.620 5.963 -0.411 1.00 97.94 85 ASN A C 1
ATOM 650 O O . ASN A 1 85 ? 2.199 5.308 0.450 1.00 97.94 85 ASN A O 1
ATOM 654 N N . GLY A 1 86 ? 1.505 5.577 -1.683 1.00 97.06 86 GLY A N 1
ATOM 655 C CA . GLY A 1 86 ? 2.070 4.336 -2.221 1.00 97.06 86 GLY A CA 1
ATOM 656 C C . GLY A 1 86 ? 3.012 4.545 -3.411 1.00 97.06 86 GLY A C 1
ATOM 657 O O . GLY A 1 86 ? 3.618 5.605 -3.595 1.00 97.06 86 GLY A O 1
ATOM 658 N N . LEU A 1 87 ? 3.100 3.525 -4.265 1.00 97.62 87 LEU A N 1
ATOM 659 C CA . LEU A 1 87 ? 3.961 3.477 -5.444 1.00 97.62 87 LEU A CA 1
ATOM 660 C C . LEU A 1 87 ? 3.385 4.321 -6.588 1.00 97.62 87 LEU 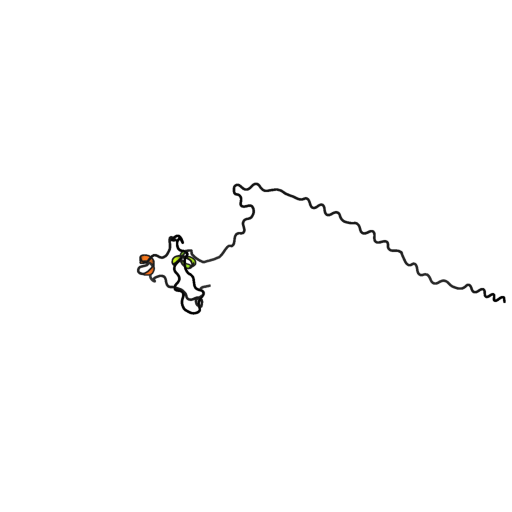A C 1
ATOM 662 O O . LEU A 1 87 ? 2.593 3.861 -7.410 1.00 97.62 87 LEU A O 1
ATOM 666 N N . ASN A 1 88 ? 3.820 5.577 -6.659 1.00 95.88 88 ASN A N 1
ATOM 667 C CA . ASN A 1 88 ? 3.534 6.454 -7.792 1.00 95.88 88 ASN A CA 1
ATOM 668 C C . ASN A 1 88 ? 4.365 6.083 -9.041 1.00 95.88 88 ASN A C 1
ATOM 670 O O . ASN A 1 88 ? 5.303 5.287 -8.984 1.00 95.88 88 ASN A O 1
ATOM 674 N N . THR A 1 89 ? 4.064 6.712 -10.182 1.00 95.88 89 THR A N 1
ATOM 675 C CA . THR A 1 89 ? 4.753 6.453 -11.459 1.00 95.88 89 THR A CA 1
ATOM 676 C C . THR A 1 89 ? 6.274 6.613 -11.379 1.00 95.88 89 THR A C 1
ATOM 678 O O . THR A 1 89 ? 6.996 5.826 -11.987 1.00 95.88 89 THR A O 1
ATOM 681 N N . ALA A 1 90 ? 6.777 7.596 -10.625 1.00 97.12 90 ALA A N 1
ATOM 682 C CA . ALA A 1 90 ? 8.217 7.803 -10.479 1.00 97.12 90 ALA A CA 1
ATOM 683 C C . ALA A 1 90 ? 8.870 6.639 -9.721 1.00 97.12 90 ALA A C 1
ATOM 685 O O . ALA A 1 90 ? 9.895 6.126 -10.155 1.00 97.12 90 ALA A O 1
ATOM 686 N N . LEU A 1 91 ? 8.243 6.162 -8.645 1.00 97.38 91 LEU A N 1
ATOM 687 C CA . LEU A 1 91 ? 8.733 5.018 -7.876 1.00 97.38 91 LEU A CA 1
ATOM 688 C C . LEU A 1 91 ? 8.595 3.688 -8.622 1.00 97.38 91 LEU A C 1
ATOM 690 O O . LEU A 1 91 ? 9.368 2.778 -8.348 1.00 97.38 91 LEU A O 1
ATOM 694 N N . LEU A 1 92 ? 7.641 3.565 -9.547 1.00 97.12 92 LEU A N 1
ATOM 695 C CA . LEU A 1 92 ? 7.483 2.374 -10.386 1.00 97.12 92 LEU A CA 1
ATOM 696 C C . LEU A 1 92 ? 8.513 2.309 -11.520 1.00 97.12 92 LEU A C 1
ATOM 69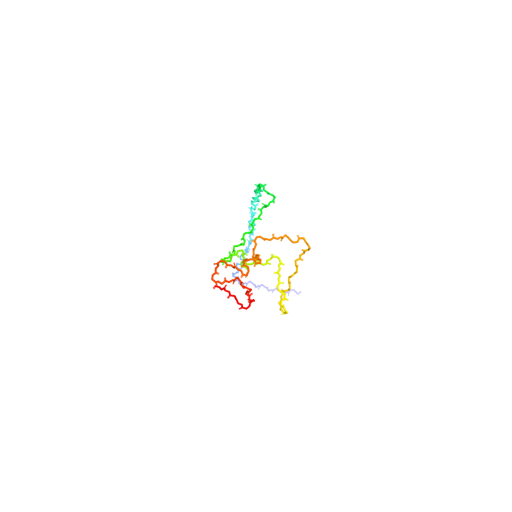8 O O . LEU A 1 92 ? 8.941 1.220 -11.889 1.00 97.12 92 LEU A O 1
ATOM 702 N N . MET A 1 93 ? 8.899 3.456 -12.086 1.00 97.12 93 MET A N 1
ATOM 703 C CA . MET A 1 93 ? 9.721 3.508 -13.303 1.00 97.12 93 MET A CA 1
ATOM 704 C C . MET A 1 93 ? 11.178 3.917 -13.056 1.00 97.12 93 MET A C 1
ATOM 706 O O . MET A 1 93 ? 12.051 3.571 -13.850 1.00 97.12 93 MET A O 1
ATOM 710 N N . ALA A 1 94 ? 11.450 4.644 -11.977 1.00 97.38 94 ALA A N 1
ATOM 711 C CA . ALA A 1 94 ? 12.756 5.208 -11.650 1.00 97.38 94 ALA A CA 1
ATOM 712 C C . ALA A 1 94 ? 12.992 5.180 -10.131 1.00 97.38 94 ALA A C 1
ATOM 714 O O . ALA A 1 94 ? 13.304 6.194 -9.503 1.00 97.38 94 ALA A O 1
ATOM 715 N N . ASN A 1 95 ? 12.793 4.010 -9.524 1.00 97.75 95 ASN A N 1
ATOM 716 C CA . ASN A 1 95 ? 13.081 3.804 -8.114 1.00 97.75 95 ASN A CA 1
ATOM 717 C C . ASN A 1 95 ? 14.587 3.986 -7.834 1.00 97.75 95 ASN A C 1
ATOM 719 O O . ASN A 1 95 ? 15.403 3.586 -8.661 1.00 97.75 95 ASN A O 1
ATOM 723 N N . PRO A 1 96 ? 14.987 4.532 -6.671 1.00 98.06 96 PRO A N 1
ATOM 724 C CA . PRO A 1 96 ? 16.403 4.690 -6.330 1.00 98.06 96 PRO A CA 1
ATOM 725 C C . PRO A 1 96 ? 17.137 3.368 -6.045 1.00 98.06 96 PRO A C 1
ATOM 727 O O . PRO A 1 96 ? 18.363 3.370 -5.957 1.00 98.06 96 PRO A O 1
ATOM 730 N N . ASN A 1 97 ? 16.426 2.250 -5.866 1.00 97.56 97 ASN A N 1
ATOM 731 C CA . ASN A 1 97 ? 17.057 0.941 -5.718 1.00 97.56 97 ASN A CA 1
ATOM 732 C C . ASN A 1 97 ? 17.515 0.380 -7.072 1.00 97.56 97 ASN A C 1
ATOM 734 O O . ASN A 1 97 ? 17.053 0.794 -8.130 1.00 97.56 97 ASN A O 1
ATOM 738 N N . LEU A 1 98 ? 18.383 -0.637 -7.031 1.00 97.44 98 LEU A N 1
ATOM 739 C CA . LEU A 1 98 ? 18.914 -1.288 -8.235 1.00 97.44 98 LEU A CA 1
ATOM 740 C C . LEU A 1 98 ? 17.822 -1.884 -9.145 1.00 97.44 98 LEU A C 1
ATOM 742 O O . LEU A 1 98 ? 18.031 -2.020 -10.349 1.00 97.44 98 LEU A O 1
ATOM 746 N N . ALA A 1 99 ? 16.672 -2.256 -8.578 1.00 96.94 99 ALA A N 1
ATOM 747 C CA . ALA A 1 99 ? 15.543 -2.811 -9.309 1.00 96.94 99 ALA A CA 1
ATOM 748 C C . ALA A 1 99 ? 14.252 -2.062 -8.967 1.00 96.94 99 ALA A C 1
ATOM 750 O O . ALA A 1 99 ? 13.962 -1.796 -7.799 1.00 96.94 99 ALA A O 1
ATOM 751 N N . ASN A 1 100 ? 13.455 -1.784 -9.998 1.00 97.81 100 ASN A N 1
ATOM 752 C CA . ASN A 1 100 ? 12.123 -1.220 -9.835 1.00 97.81 100 ASN A CA 1
ATOM 753 C C . ASN A 1 100 ? 11.150 -2.243 -9.212 1.00 97.81 100 ASN A C 1
ATOM 755 O O . ASN A 1 100 ? 11.304 -3.453 -9.429 1.00 97.81 100 ASN A O 1
ATOM 759 N N . PRO A 1 101 ? 10.117 -1.776 -8.485 1.00 96.94 101 PRO A N 1
ATOM 760 C CA . PRO A 1 101 ? 9.025 -2.625 -8.031 1.00 96.94 101 PRO A CA 1
ATOM 761 C C . PRO A 1 101 ? 8.360 -3.367 -9.194 1.00 96.94 101 PRO A C 1
ATOM 763 O O . PRO A 1 101 ? 8.181 -2.827 -10.286 1.00 96.94 101 PRO A O 1
ATOM 766 N N . LYS A 1 102 ? 7.954 -4.610 -8.943 1.00 95.62 102 LYS A N 1
ATOM 767 C CA . LYS A 1 102 ? 7.254 -5.457 -9.913 1.00 95.62 102 LYS A CA 1
ATOM 768 C C . LYS A 1 102 ? 6.046 -6.111 -9.261 1.00 95.62 102 LYS A C 1
ATOM 770 O O . LYS A 1 102 ? 6.081 -6.424 -8.073 1.00 95.62 102 LYS A O 1
ATOM 775 N N . ARG A 1 103 ? 4.998 -6.360 -10.048 1.00 94.69 103 ARG A N 1
ATOM 776 C CA . ARG A 1 103 ? 3.862 -7.170 -9.599 1.00 94.69 103 ARG A CA 1
ATOM 777 C C . ARG A 1 103 ? 4.334 -8.608 -9.390 1.00 94.69 103 ARG A C 1
ATOM 779 O O . ARG A 1 103 ? 4.880 -9.205 -10.317 1.00 94.69 103 ARG A O 1
ATOM 786 N N . LEU A 1 104 ? 4.095 -9.148 -8.198 1.00 93.88 104 LEU A N 1
ATOM 787 C CA . LEU A 1 104 ? 4.210 -10.579 -7.936 1.00 93.88 104 LEU A CA 1
ATOM 788 C C . LEU A 1 104 ? 2.904 -11.266 -8.340 1.00 93.88 104 LEU A C 1
ATOM 790 O O . LEU A 1 104 ? 1.813 -10.775 -8.045 1.00 93.88 104 LEU A O 1
ATOM 794 N N . ASP A 1 105 ? 3.022 -12.381 -9.052 1.00 91.81 105 ASP A N 1
ATOM 795 C CA . ASP A 1 105 ? 1.885 -13.253 -9.332 1.00 91.81 105 ASP A CA 1
ATOM 796 C C . ASP A 1 105 ? 1.447 -14.005 -8.063 1.00 91.81 105 ASP A C 1
ATOM 798 O O . ASP A 1 105 ? 2.261 -14.232 -7.167 1.00 91.81 105 ASP A O 1
ATOM 802 N N . ARG A 1 106 ? 0.184 -14.451 -7.982 1.00 90.12 106 ARG A N 1
ATOM 803 C CA . ARG A 1 106 ? -0.293 -15.235 -6.825 1.00 90.12 106 ARG A CA 1
ATOM 804 C C . ARG A 1 1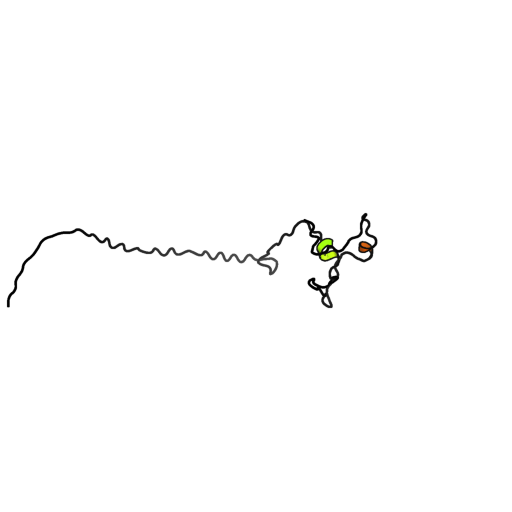06 ? 0.510 -16.518 -6.588 1.00 90.12 106 ARG A C 1
ATOM 806 O O . ARG A 1 106 ? 0.572 -16.985 -5.456 1.00 90.12 106 ARG A O 1
ATOM 813 N N . SER A 1 107 ? 1.116 -17.084 -7.630 1.00 89.69 107 SER A N 1
ATOM 814 C CA . SER A 1 107 ? 1.992 -18.259 -7.527 1.00 89.69 107 SER A CA 1
ATOM 815 C C . SER A 1 107 ? 3.384 -17.954 -6.954 1.00 89.69 107 SER A C 1
ATOM 817 O O . SER A 1 107 ? 4.111 -18.876 -6.595 1.00 89.69 107 SER A O 1
ATOM 819 N N . GLN A 1 108 ? 3.768 -16.679 -6.845 1.00 87.06 108 GLN A N 1
ATOM 820 C CA . GLN A 1 108 ? 5.100 -16.230 -6.430 1.00 87.06 108 GLN A CA 1
ATOM 821 C C . GLN A 1 108 ? 5.129 -15.807 -4.956 1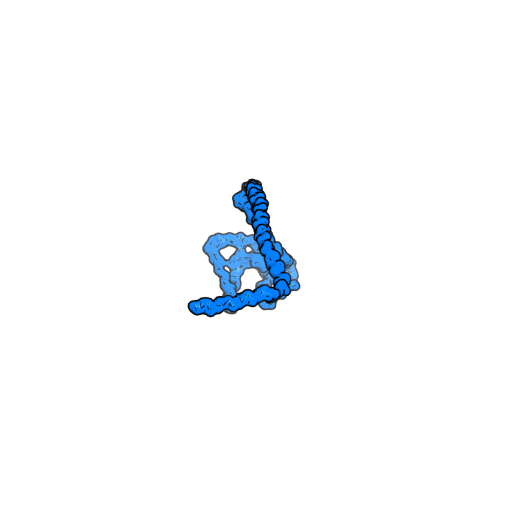.00 87.06 108 GLN A C 1
ATOM 823 O O . GLN A 1 108 ? 5.569 -14.704 -4.630 1.00 87.06 108 GLN A O 1
ATOM 828 N N . ALA A 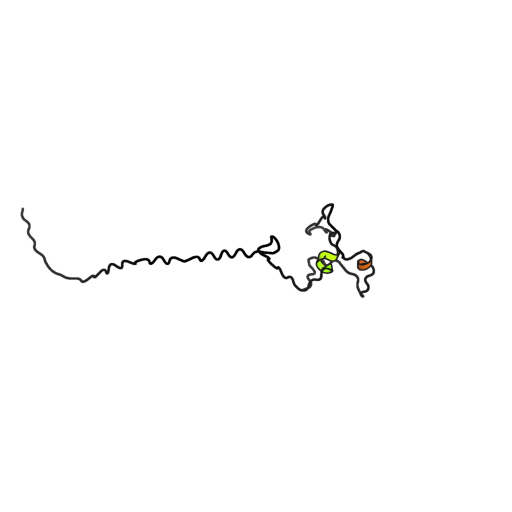1 109 ? 4.654 -16.673 -4.058 1.00 67.62 109 ALA A N 1
ATOM 829 C CA . ALA A 1 109 ? 4.714 -16.404 -2.625 1.00 67.62 109 ALA A CA 1
ATOM 830 C C . ALA A 1 109 ? 6.180 -16.297 -2.158 1.00 67.62 109 ALA A C 1
ATOM 832 O O . ALA A 1 109 ? 6.951 -17.246 -2.301 1.00 67.62 109 ALA A O 1
ATOM 833 N N . LEU A 1 110 ? 6.558 -15.138 -1.608 1.00 64.25 110 LEU A N 1
ATOM 834 C CA . LEU A 1 110 ? 7.767 -14.999 -0.795 1.00 64.25 110 LEU A CA 1
ATOM 835 C C . LEU A 1 110 ? 7.383 -15.312 0.655 1.00 64.25 110 LEU A C 1
ATOM 837 O O . LEU A 1 110 ? 6.578 -14.588 1.235 1.00 64.25 110 LEU A O 1
ATOM 841 N N . THR A 1 111 ? 7.946 -16.387 1.202 1.00 58.31 111 THR A N 1
ATOM 842 C CA . THR A 1 111 ? 7.959 -16.696 2.642 1.00 58.31 111 THR A CA 1
ATOM 843 C C . THR A 1 111 ? 9.311 -16.348 3.230 1.00 58.31 111 THR A C 1
ATOM 845 O O . THR A 1 111 ? 10.311 -16.693 2.556 1.00 58.31 111 THR A O 1
#